Protein AF-A0A2V8UQA1-F1 (afdb_monomer_lite)

Structure (mmCIF, N/CA/C/O backbone):
data_AF-A0A2V8UQA1-F1
#
_entry.id   AF-A0A2V8UQA1-F1
#
loop_
_atom_site.group_PDB
_atom_site.id
_atom_site.type_symbol
_atom_site.label_atom_id
_atom_site.label_alt_id
_atom_site.label_comp_id
_atom_site.label_asym_id
_atom_site.label_entity_id
_atom_site.label_seq_id
_atom_site.pdbx_PDB_ins_code
_atom_site.Cartn_x
_atom_site.Cartn_y
_atom_site.Cartn_z
_atom_site.occupancy
_atom_site.B_iso_or_equiv
_atom_site.auth_seq_id
_atom_site.auth_comp_id
_atom_site.auth_asym_id
_atom_site.auth_atom_id
_atom_site.pdbx_PDB_model_num
ATOM 1 N N . MET A 1 1 ? -71.656 3.025 49.647 1.00 44.84 1 MET A N 1
ATOM 2 C CA . MET A 1 1 ? -72.203 3.379 48.316 1.00 44.84 1 MET A CA 1
ATOM 3 C C . MET A 1 1 ? -71.528 4.672 47.869 1.00 44.84 1 MET A C 1
ATOM 5 O O . MET A 1 1 ? -71.286 5.495 48.740 1.00 44.84 1 MET A O 1
ATOM 9 N N . ILE A 1 2 ? -71.256 4.817 46.559 1.00 42.09 2 ILE A N 1
ATOM 10 C CA . ILE A 1 2 ? -70.509 5.895 45.849 1.00 42.09 2 ILE A CA 1
ATOM 11 C C . ILE A 1 2 ? -68.985 5.613 45.799 1.00 42.09 2 ILE A C 1
ATOM 13 O O . ILE A 1 2 ? -68.304 5.758 46.803 1.00 42.09 2 ILE A O 1
ATOM 17 N N . SER A 1 3 ? -68.426 4.958 44.766 1.00 35.31 3 SER A N 1
ATOM 18 C CA . SER A 1 3 ? -68.307 5.292 43.320 1.00 35.31 3 SER A CA 1
ATOM 19 C C . SER A 1 3 ? -67.176 6.300 43.044 1.00 35.31 3 SER A C 1
ATOM 21 O O . SER A 1 3 ? -67.311 7.478 43.338 1.00 35.31 3 SER A O 1
ATOM 23 N N . LEU A 1 4 ? -65.991 5.810 42.650 1.00 49.53 4 LEU A N 1
ATOM 24 C CA . LEU A 1 4 ? -65.426 5.844 41.281 1.00 49.53 4 LEU A CA 1
ATOM 25 C C . LEU A 1 4 ? -65.077 7.253 40.749 1.00 49.53 4 LEU A C 1
ATOM 27 O O . LEU A 1 4 ? -65.908 7.922 40.143 1.00 49.53 4 LEU A O 1
ATOM 31 N N . GLY A 1 5 ? -63.800 7.634 40.867 1.00 39.03 5 GLY A N 1
ATOM 32 C CA . GLY A 1 5 ? -63.167 8.693 40.074 1.00 39.03 5 GLY A CA 1
ATOM 33 C C . GLY A 1 5 ? -62.114 8.083 39.148 1.00 39.03 5 GLY A C 1
ATOM 34 O O . GLY A 1 5 ? -61.019 7.746 39.587 1.00 39.03 5 GLY A O 1
ATOM 35 N N . ARG A 1 6 ? -62.477 7.878 37.879 1.00 49.53 6 ARG A N 1
ATOM 36 C CA . ARG A 1 6 ? -61.620 7.333 36.814 1.00 49.53 6 ARG A CA 1
ATOM 37 C C . ARG A 1 6 ? -60.696 8.449 36.321 1.00 49.53 6 ARG A C 1
ATOM 39 O O . ARG A 1 6 ? -61.188 9.447 35.802 1.00 49.53 6 ARG A O 1
ATOM 46 N N . VAL A 1 7 ? -59.381 8.281 36.455 1.00 45.97 7 VAL A N 1
ATOM 47 C CA . VAL A 1 7 ? -58.401 9.165 35.807 1.00 45.97 7 VAL A CA 1
ATOM 48 C C . VAL A 1 7 ? -58.409 8.836 34.320 1.00 45.97 7 VAL A C 1
ATOM 50 O O . VAL A 1 7 ? -58.023 7.746 33.899 1.00 45.97 7 VAL A O 1
ATOM 53 N N . ALA A 1 8 ? -58.964 9.766 33.551 1.00 46.94 8 ALA A N 1
ATOM 54 C CA . ALA A 1 8 ? -59.091 9.679 32.113 1.00 46.94 8 ALA A CA 1
ATOM 55 C C . ALA A 1 8 ? -57.722 9.783 31.437 1.00 46.94 8 ALA A C 1
ATOM 57 O O . ALA A 1 8 ? -56.880 10.610 31.785 1.00 46.94 8 ALA A O 1
ATOM 58 N N . ALA A 1 9 ? -57.555 8.920 30.441 1.00 51.50 9 ALA A N 1
ATOM 59 C CA . ALA A 1 9 ? -56.481 8.921 29.476 1.00 51.50 9 ALA A CA 1
ATOM 60 C C . ALA A 1 9 ? -56.315 10.306 28.834 1.00 51.50 9 ALA A C 1
ATOM 62 O O . ALA A 1 9 ? -57.245 10.819 28.213 1.00 51.50 9 ALA A O 1
ATOM 63 N N . SER A 1 10 ? -55.109 10.864 28.922 1.00 44.53 10 SER A N 1
ATOM 64 C CA . SER A 1 10 ? -54.655 11.872 27.972 1.00 44.53 10 SER A CA 1
ATOM 65 C C . SER A 1 10 ? -53.528 11.251 27.164 1.00 44.53 10 SER A C 1
ATOM 67 O O . SER A 1 10 ? -52.427 10.996 27.651 1.00 44.53 10 SER A O 1
ATOM 69 N N . CYS A 1 11 ? -53.900 10.891 25.943 1.00 43.28 11 CYS A N 1
ATOM 70 C CA . CYS A 1 11 ? -53.085 10.280 24.916 1.00 43.28 11 CYS A CA 1
ATOM 71 C C . CYS A 1 11 ? -51.985 11.273 24.512 1.00 43.28 11 CYS A C 1
ATOM 73 O O . CYS A 1 11 ? -52.200 12.129 23.655 1.00 43.28 11 CYS A O 1
ATOM 75 N N . LEU A 1 12 ? -50.811 11.186 25.146 1.00 48.75 12 LEU A N 1
ATOM 76 C CA . LEU A 1 12 ? -49.628 11.893 24.670 1.00 48.75 12 LEU A CA 1
ATOM 77 C C . LEU A 1 12 ? -49.175 11.217 23.373 1.00 48.75 12 LEU A C 1
ATOM 79 O O . LEU A 1 12 ? -48.593 10.133 23.383 1.00 48.75 12 LEU A O 1
ATOM 83 N N . CYS A 1 13 ? -49.477 11.868 22.252 1.00 41.03 13 CYS A N 1
ATOM 84 C CA . CYS A 1 13 ? -48.827 11.619 20.976 1.00 41.03 13 CYS A CA 1
ATOM 85 C C . CYS A 1 13 ? -47.310 11.751 21.168 1.00 41.03 13 CYS A C 1
ATOM 87 O O . CYS A 1 13 ? -46.779 12.861 21.210 1.00 41.03 13 CYS A O 1
ATOM 89 N N . PHE A 1 14 ? -46.608 10.622 21.271 1.00 43.19 14 PHE A N 1
ATOM 90 C CA . PHE A 1 14 ? -45.171 10.579 21.040 1.00 43.19 14 PHE A CA 1
ATOM 91 C C . PHE A 1 14 ? -44.942 10.832 19.549 1.00 43.19 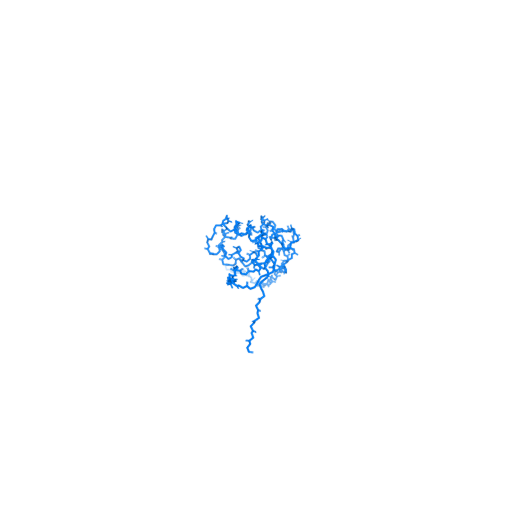14 PHE A C 1
ATOM 93 O O . PHE A 1 14 ? -44.979 9.924 18.720 1.00 43.19 14 PHE A O 1
ATOM 100 N N . LEU A 1 15 ? -44.757 12.110 19.219 1.00 46.56 15 LEU A N 1
ATOM 101 C CA . LEU A 1 15 ? -44.112 12.560 17.995 1.00 46.56 15 LEU A CA 1
ATOM 102 C C . LEU A 1 15 ? -42.782 11.815 17.870 1.00 46.56 15 LEU A C 1
ATOM 104 O O . LEU A 1 15 ? -41.843 12.045 18.633 1.00 46.56 15 LEU A O 1
ATOM 108 N N . VAL A 1 16 ? -42.735 10.891 16.914 1.00 48.56 16 VAL A N 1
ATOM 109 C CA . VAL A 1 16 ? -41.515 10.222 16.479 1.00 48.56 16 VAL A CA 1
ATOM 110 C C . VAL A 1 16 ? -40.604 11.303 15.906 1.00 48.56 16 VAL A C 1
ATOM 112 O O . VAL A 1 16 ? -40.794 11.777 14.788 1.00 48.56 16 VAL A O 1
ATOM 115 N N . LEU A 1 17 ? -39.634 11.731 16.712 1.00 48.91 17 LEU A N 1
ATOM 116 C CA . LEU A 1 17 ? -38.504 12.535 16.272 1.00 48.91 17 LEU A CA 1
ATOM 117 C C . LEU A 1 17 ? -37.689 11.681 15.298 1.00 48.91 17 LEU A C 1
ATOM 119 O O . LEU A 1 17 ? -36.899 10.827 15.698 1.00 48.91 17 LEU A O 1
ATOM 123 N N . GLY A 1 18 ? -37.912 11.909 14.004 1.00 50.41 18 GLY A N 1
ATOM 124 C CA . GLY A 1 18 ? -37.004 11.496 12.946 1.00 50.41 18 GLY A CA 1
ATOM 125 C C . GLY A 1 18 ? -35.660 12.190 13.144 1.00 50.41 18 GLY A C 1
ATOM 126 O O . GLY A 1 18 ? -35.456 13.311 12.688 1.00 50.41 18 GLY A O 1
ATOM 127 N N . GLY A 1 19 ? -34.752 11.532 13.861 1.00 42.09 19 GLY A N 1
ATOM 128 C CA . GLY A 1 19 ? -33.358 11.935 13.965 1.00 42.09 19 GLY A CA 1
ATOM 129 C C . GLY A 1 19 ? -32.626 11.598 12.672 1.00 42.09 19 GLY A C 1
ATOM 130 O O . GLY A 1 19 ? -32.017 10.540 12.558 1.00 42.09 19 GLY A O 1
ATOM 131 N N . SER A 1 20 ? -32.678 12.491 11.688 1.00 50.72 20 SER A N 1
ATOM 132 C CA . SER A 1 20 ? -31.711 12.504 10.594 1.00 50.72 20 SER A CA 1
ATOM 133 C C . SER A 1 20 ? -30.371 12.980 11.156 1.00 50.72 20 SER A C 1
ATOM 135 O O . SER A 1 20 ? -30.138 14.182 11.287 1.00 50.72 20 SER A O 1
ATOM 137 N N . THR A 1 21 ? -29.501 12.042 11.537 1.00 47.00 21 THR A N 1
ATOM 138 C CA . THR A 1 21 ? -28.099 12.344 11.841 1.00 47.00 21 THR A CA 1
ATOM 139 C C . THR A 1 21 ? -27.445 12.918 10.583 1.00 47.00 21 THR A C 1
ATOM 141 O O . THR A 1 21 ? -27.415 12.218 9.565 1.00 47.00 21 THR A O 1
ATOM 144 N N . PRO A 1 22 ? -26.927 14.160 10.598 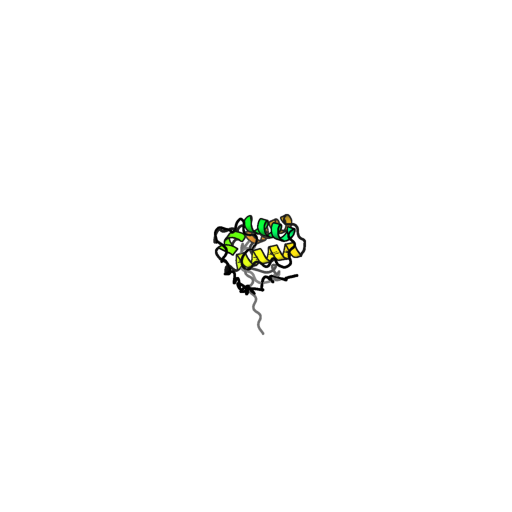1.00 45.47 22 PRO A N 1
ATOM 145 C CA . PRO A 1 22 ? -26.109 14.641 9.497 1.00 45.47 22 PRO A CA 1
ATOM 146 C C . PRO A 1 22 ? -24.878 13.738 9.399 1.00 45.47 22 PRO A C 1
ATOM 148 O O . PRO A 1 22 ? -24.258 13.420 10.414 1.00 45.47 22 PRO A O 1
ATOM 151 N N . ALA A 1 23 ? -24.537 13.305 8.186 1.00 49.22 23 ALA A N 1
ATOM 152 C CA . ALA A 1 23 ? -23.279 12.626 7.919 1.00 49.22 23 ALA A CA 1
ATOM 153 C C . ALA A 1 23 ? -22.140 13.565 8.338 1.00 49.22 23 ALA A C 1
ATOM 155 O O . ALA A 1 23 ? -21.839 14.539 7.649 1.00 49.22 23 ALA A O 1
ATOM 156 N N . GLN A 1 24 ? -21.560 13.319 9.512 1.00 53.75 24 GLN A N 1
ATOM 157 C CA . GLN A 1 24 ? -20.421 14.075 10.007 1.00 53.75 24 GLN A CA 1
ATOM 158 C C . GLN A 1 24 ? -19.260 13.813 9.052 1.00 53.75 24 GLN A C 1
ATOM 160 O O . GLN A 1 24 ? -18.774 12.687 8.945 1.00 53.75 24 GLN A O 1
ATOM 165 N N . THR A 1 25 ? -18.829 14.846 8.331 1.00 55.75 25 THR A N 1
ATOM 166 C CA . THR A 1 25 ? -17.557 14.807 7.615 1.00 55.75 25 THR A CA 1
ATOM 167 C C . THR A 1 25 ? -16.464 14.539 8.649 1.00 55.75 25 THR A C 1
ATOM 169 O O . THR A 1 25 ? -16.349 15.333 9.588 1.00 55.75 25 THR A O 1
ATOM 172 N N . PRO A 1 26 ? -15.699 13.439 8.528 1.00 62.81 26 PRO A N 1
ATOM 173 C CA . PRO A 1 26 ? -14.645 13.117 9.479 1.00 62.81 26 PRO A CA 1
ATOM 174 C C . PRO A 1 26 ? -13.672 14.288 9.595 1.00 62.81 26 PRO A C 1
ATOM 176 O O . PRO A 1 26 ? -13.227 14.823 8.579 1.00 62.81 26 PRO A O 1
ATOM 179 N N . ASP A 1 27 ? -13.352 14.693 10.824 1.00 72.81 27 ASP A N 1
ATOM 180 C CA . ASP A 1 27 ? -12.364 15.742 11.062 1.00 72.81 27 ASP A CA 1
ATOM 181 C C . ASP A 1 27 ? -11.021 15.309 10.435 1.00 72.81 27 ASP A C 1
ATOM 183 O O . ASP A 1 27 ? -10.517 14.230 10.774 1.00 72.81 27 ASP A O 1
ATOM 187 N N . PRO A 1 28 ? -10.410 16.104 9.537 1.00 69.50 28 PRO A N 1
ATOM 188 C CA . PRO A 1 28 ? -9.155 15.749 8.877 1.00 69.50 28 PRO A CA 1
ATOM 189 C C . PRO A 1 28 ? -7.980 15.533 9.848 1.00 69.50 28 PRO A C 1
ATOM 191 O O . PRO A 1 28 ? -6.987 14.899 9.479 1.00 69.50 28 PRO A O 1
ATOM 194 N N . SER A 1 29 ? -8.073 16.025 11.087 1.00 77.69 29 SER A N 1
ATOM 195 C CA . SER A 1 29 ? -7.087 15.792 12.150 1.00 77.69 29 SER A CA 1
ATOM 196 C C . SER A 1 29 ? -7.268 14.450 12.880 1.00 77.69 29 SER A C 1
ATOM 198 O O . SER A 1 29 ? -6.329 13.971 13.514 1.00 77.69 29 SER A O 1
ATOM 200 N N . SER A 1 30 ? -8.417 13.781 12.725 1.00 87.38 30 SER A N 1
ATOM 201 C CA . SER A 1 30 ? -8.764 12.534 13.434 1.00 87.38 30 SER A CA 1
ATOM 202 C C . SER A 1 30 ? -8.124 11.262 12.858 1.00 87.38 30 SER A C 1
ATOM 204 O O . SER A 1 30 ? -8.365 10.159 13.348 1.00 87.38 30 SER A O 1
ATOM 206 N N . TRP A 1 31 ? -7.282 11.373 11.829 1.00 91.31 31 TRP A N 1
ATOM 207 C CA . TRP A 1 31 ? -6.721 10.231 11.094 1.00 91.31 31 TRP A CA 1
ATOM 208 C C . TRP A 1 31 ? -5.966 9.203 11.964 1.00 91.31 31 TRP A C 1
ATOM 210 O O . TRP A 1 31 ? -5.899 8.015 11.628 1.00 91.31 31 TRP A O 1
ATOM 220 N N . SER A 1 32 ? -5.403 9.636 13.093 1.00 93.06 32 SER A N 1
ATOM 221 C CA . SER A 1 32 ? -4.642 8.792 14.022 1.00 93.06 32 SER A CA 1
ATOM 222 C C . SER A 1 32 ? -5.520 7.981 14.982 1.00 93.06 32 SER A C 1
ATOM 224 O O . SER A 1 32 ? -5.046 6.989 15.534 1.00 93.06 32 SER A O 1
ATOM 226 N N . THR A 1 33 ? -6.795 8.343 15.149 1.00 93.75 33 THR A N 1
ATOM 227 C CA . THR A 1 33 ? -7.716 7.712 16.114 1.00 93.75 33 THR A CA 1
ATOM 228 C C . THR A 1 33 ? -9.007 7.193 15.484 1.00 93.75 33 THR A C 1
ATOM 230 O O . THR A 1 33 ? -9.618 6.284 16.040 1.00 93.75 33 THR A O 1
ATOM 233 N N . ALA A 1 34 ? -9.390 7.679 14.301 1.00 92.56 34 ALA A N 1
ATOM 234 C CA . ALA A 1 34 ? -10.623 7.293 13.619 1.00 92.56 34 ALA A CA 1
ATOM 235 C C . ALA A 1 34 ? -10.727 5.781 13.357 1.00 92.56 34 ALA A C 1
ATOM 237 O O . ALA A 1 34 ? -9.815 5.169 12.800 1.00 92.56 34 ALA A O 1
ATOM 238 N N . SER A 1 35 ? -11.854 5.174 13.723 1.00 91.25 35 SER A N 1
ATOM 239 C CA . SER A 1 35 ? -12.127 3.753 13.465 1.00 91.25 35 SER A CA 1
ATOM 240 C C . SER A 1 35 ? -12.381 3.457 11.985 1.00 91.25 35 SER A C 1
ATOM 242 O O . SER A 1 35 ? -12.170 2.336 11.530 1.00 91.25 35 SER A O 1
ATOM 244 N N . GLU A 1 36 ? -12.803 4.461 11.219 1.00 90.56 36 GLU A N 1
ATOM 245 C CA . GLU A 1 36 ? -13.118 4.336 9.800 1.00 90.56 36 GLU A CA 1
ATOM 246 C C . GLU A 1 36 ? -12.342 5.365 8.979 1.00 90.56 36 GLU A C 1
ATOM 248 O O . GLU A 1 36 ? -12.097 6.487 9.421 1.00 90.56 36 GLU A O 1
ATOM 253 N N . LEU A 1 37 ? -11.930 4.963 7.776 1.00 91.94 37 LEU A N 1
ATOM 254 C CA . LEU A 1 37 ? -11.197 5.808 6.838 1.00 91.94 37 LEU A CA 1
ATOM 255 C C . LEU A 1 37 ? -12.004 5.936 5.536 1.00 91.94 37 LEU A C 1
ATOM 257 O O . LEU A 1 37 ? -12.457 4.915 5.009 1.00 91.94 37 LEU A O 1
ATOM 261 N N . PRO A 1 38 ? -12.156 7.147 4.972 1.00 92.44 38 PRO A N 1
ATOM 262 C CA . PRO A 1 38 ? -12.914 7.359 3.746 1.00 92.44 38 PRO A CA 1
ATOM 263 C C . PRO A 1 38 ? -12.417 6.509 2.575 1.00 92.44 38 PRO A C 1
ATOM 265 O O . PRO A 1 38 ? -11.219 6.464 2.270 1.00 92.44 38 PRO A O 1
ATOM 268 N N . ALA A 1 39 ? -13.363 5.891 1.866 1.00 89.06 39 ALA A N 1
ATOM 269 C CA . ALA A 1 39 ? -13.129 5.012 0.717 1.00 89.06 39 ALA A CA 1
ATOM 270 C C . ALA A 1 39 ? -12.127 3.866 0.979 1.00 89.06 39 ALA A C 1
ATOM 272 O O . ALA A 1 39 ? -11.397 3.454 0.075 1.00 89.06 39 ALA A O 1
ATOM 273 N N . VAL A 1 40 ? -12.104 3.353 2.213 1.00 91.88 40 VAL A N 1
ATOM 274 C CA . VAL A 1 40 ? -11.454 2.092 2.581 1.00 91.88 40 VAL A CA 1
ATOM 275 C C . VAL A 1 40 ? -12.545 1.126 3.026 1.00 91.88 40 VAL A C 1
ATOM 277 O O . VAL A 1 40 ? -13.156 1.325 4.072 1.00 91.88 40 VAL A O 1
ATOM 280 N N . ASP A 1 41 ? -12.808 0.086 2.235 1.00 90.50 41 ASP A N 1
ATOM 281 C CA . ASP A 1 41 ? -13.814 -0.909 2.601 1.00 90.50 41 ASP A CA 1
ATOM 282 C C . ASP A 1 41 ? -13.295 -1.822 3.721 1.00 90.50 41 ASP A C 1
ATOM 284 O O . ASP A 1 41 ? -12.339 -2.581 3.531 1.00 90.50 41 ASP A O 1
ATOM 288 N N . GLN A 1 42 ? -13.963 -1.751 4.873 1.00 92.56 42 GLN A N 1
ATOM 289 C CA . GLN A 1 42 ? -13.706 -2.573 6.055 1.00 92.56 42 GLN A CA 1
ATOM 290 C C . GLN A 1 42 ? -14.855 -3.550 6.361 1.00 92.56 42 GLN A C 1
ATOM 292 O O . GLN A 1 42 ? -14.818 -4.226 7.389 1.00 92.56 42 GLN A O 1
ATOM 297 N N . SER A 1 43 ? -15.893 -3.613 5.519 1.00 90.75 43 SER A N 1
ATOM 298 C CA . SER A 1 43 ? -17.140 -4.341 5.812 1.00 90.75 43 SER A CA 1
ATOM 299 C C . SER A 1 43 ? -16.930 -5.845 6.013 1.00 90.75 43 SER A C 1
ATOM 301 O O . SER A 1 43 ? -17.519 -6.431 6.915 1.00 90.75 43 SER A O 1
ATOM 303 N N . ALA A 1 44 ? -16.029 -6.450 5.237 1.00 91.50 44 ALA A N 1
ATOM 304 C CA . ALA A 1 44 ? -15.691 -7.872 5.316 1.00 91.50 44 ALA A CA 1
ATOM 305 C C . ALA A 1 44 ? -14.482 -8.187 6.229 1.00 91.50 44 ALA A C 1
ATOM 307 O O . ALA A 1 44 ? -13.905 -9.267 6.129 1.00 91.50 44 ALA A O 1
ATOM 308 N N . LEU A 1 45 ? -14.070 -7.254 7.098 1.00 94.81 45 LEU A N 1
ATOM 309 C CA . LEU A 1 45 ? -12.995 -7.463 8.075 1.00 94.81 45 LEU A CA 1
ATOM 310 C C . LEU A 1 45 ? -13.565 -7.723 9.476 1.00 94.81 45 LEU A C 1
ATOM 312 O O . LEU A 1 45 ? -14.447 -7.004 9.950 1.00 94.81 45 LEU A O 1
ATOM 316 N N . SER A 1 46 ? -12.998 -8.699 10.183 1.00 95.94 46 SER A N 1
ATOM 317 C CA . SER A 1 46 ? -13.196 -8.883 11.626 1.00 95.94 46 SER A CA 1
ATOM 318 C C . SER A 1 46 ? -12.640 -7.697 12.424 1.00 95.94 46 SER A C 1
ATOM 320 O O . SER A 1 46 ? -11.804 -6.936 11.935 1.00 95.94 46 SER A O 1
ATOM 322 N N . ALA A 1 47 ? -13.043 -7.556 13.689 1.00 95.50 47 ALA A N 1
ATOM 323 C CA . ALA A 1 47 ? -12.543 -6.490 14.562 1.00 95.50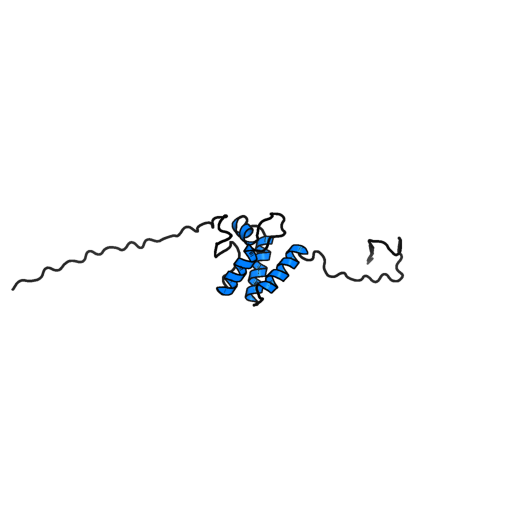 47 ALA A CA 1
ATOM 324 C C . ALA A 1 47 ? -11.005 -6.492 14.690 1.00 95.50 47 ALA A C 1
ATOM 326 O O . ALA A 1 47 ? -10.374 -5.437 14.619 1.00 95.50 47 ALA A O 1
ATOM 327 N N . ALA A 1 48 ? -10.393 -7.678 14.793 1.00 95.00 48 ALA A N 1
ATOM 328 C CA . ALA A 1 48 ? -8.939 -7.820 14.839 1.00 95.00 48 ALA A CA 1
ATOM 329 C C . ALA A 1 48 ? -8.276 -7.361 13.528 1.00 95.00 48 ALA A C 1
ATOM 331 O O . ALA A 1 48 ? -7.296 -6.616 13.553 1.00 95.00 48 ALA A O 1
ATOM 332 N N . GLN A 1 49 ? -8.845 -7.737 12.377 1.00 96.94 49 GLN A N 1
ATOM 333 C CA . GLN A 1 49 ? -8.350 -7.292 11.071 1.00 96.94 49 GLN A CA 1
ATOM 334 C C . GLN A 1 49 ? -8.525 -5.781 10.872 1.00 96.94 49 GLN A C 1
ATOM 336 O O . GLN A 1 49 ? -7.638 -5.140 10.320 1.00 96.94 49 GLN A O 1
ATOM 341 N N . LYS A 1 50 ? -9.619 -5.177 11.352 1.00 96.38 50 LYS A N 1
ATOM 342 C CA . LYS A 1 50 ? -9.803 -3.716 11.302 1.00 96.38 50 LYS A CA 1
ATOM 343 C C . LYS A 1 50 ? -8.726 -2.987 12.102 1.00 96.38 50 LYS A C 1
ATOM 345 O O . LYS A 1 50 ? -8.137 -2.029 11.608 1.00 96.38 50 LYS A O 1
ATOM 350 N N . GLN A 1 51 ? -8.406 -3.475 13.300 1.00 95.50 51 GLN A N 1
ATOM 351 C CA . GLN A 1 51 ? -7.337 -2.887 14.104 1.00 95.50 51 GLN A CA 1
ATOM 352 C C . GLN A 1 51 ? -5.970 -3.019 13.416 1.00 95.50 51 GLN A C 1
ATOM 354 O O . GLN A 1 51 ? -5.197 -2.058 13.384 1.00 95.50 51 GLN A O 1
ATOM 359 N N . ALA A 1 52 ? -5.690 -4.182 12.821 1.00 96.88 52 ALA A N 1
ATOM 360 C CA . ALA A 1 52 ? -4.485 -4.407 12.028 1.00 96.88 52 ALA A CA 1
ATOM 361 C C . ALA A 1 52 ? -4.398 -3.452 10.825 1.00 96.88 52 ALA A C 1
ATOM 363 O O . ALA A 1 52 ? -3.367 -2.806 10.634 1.00 96.88 52 ALA A O 1
ATOM 364 N N . LEU A 1 53 ? -5.491 -3.301 10.070 1.00 97.44 53 LEU A N 1
ATOM 365 C CA . LEU A 1 53 ? -5.602 -2.366 8.949 1.00 97.44 53 LEU A CA 1
ATOM 366 C C . LEU A 1 53 ? -5.241 -0.948 9.395 1.00 97.44 53 LEU A C 1
ATOM 368 O O . LEU A 1 53 ? -4.340 -0.333 8.830 1.00 97.44 53 LEU A O 1
ATOM 372 N N . LEU A 1 54 ? -5.904 -0.436 10.434 1.00 96.50 54 LEU A N 1
ATOM 373 C CA . LEU A 1 54 ? -5.674 0.924 10.921 1.00 96.50 54 LEU A CA 1
ATOM 374 C C . LEU A 1 54 ? -4.230 1.131 11.396 1.00 96.50 54 LEU A C 1
ATOM 376 O O . LEU A 1 54 ? -3.644 2.178 11.117 1.00 96.50 54 LEU A O 1
ATOM 380 N N . ASN A 1 55 ? -3.635 0.141 12.067 1.00 96.19 55 ASN A N 1
ATOM 381 C CA . ASN A 1 55 ? -2.238 0.214 12.493 1.00 96.19 55 ASN A CA 1
ATOM 382 C C . ASN A 1 55 ? -1.281 0.312 11.289 1.00 96.19 55 ASN A C 1
ATOM 384 O O . ASN A 1 55 ? -0.437 1.210 11.223 1.00 96.19 55 ASN A O 1
ATOM 388 N N . VAL A 1 56 ? -1.455 -0.551 10.284 1.00 97.12 56 VAL A N 1
ATOM 389 C CA . VAL A 1 56 ? -0.633 -0.518 9.063 1.00 97.12 56 VAL A CA 1
ATOM 390 C C . VAL A 1 56 ? -0.783 0.828 8.342 1.00 97.12 56 VAL A C 1
ATOM 392 O O . VAL A 1 56 ? 0.213 1.464 7.999 1.00 97.12 56 VAL A O 1
ATOM 395 N N . LEU A 1 57 ? -2.007 1.333 8.166 1.00 96.75 57 LEU A N 1
ATOM 396 C CA . LEU A 1 57 ? -2.232 2.583 7.427 1.00 96.75 57 LEU A CA 1
ATOM 397 C C . LEU A 1 57 ? -1.720 3.833 8.161 1.00 96.75 57 LEU A C 1
ATOM 399 O O . LEU A 1 57 ? -1.373 4.821 7.512 1.00 96.75 57 LEU A O 1
ATOM 403 N N . ARG A 1 58 ? -1.647 3.814 9.496 1.00 96.00 58 ARG A N 1
ATOM 404 C CA . ARG A 1 58 ? -1.102 4.928 10.296 1.00 96.00 58 ARG A CA 1
ATOM 405 C C . ARG A 1 58 ? 0.420 4.937 10.352 1.00 96.00 58 ARG A C 1
ATOM 407 O O . ARG A 1 58 ? 1.019 6.001 10.490 1.00 96.00 58 ARG A O 1
ATOM 414 N N . THR A 1 59 ? 1.051 3.774 10.239 1.00 95.88 59 THR A N 1
ATOM 415 C CA . THR A 1 59 ? 2.511 3.644 10.345 1.00 95.88 59 THR A CA 1
ATOM 416 C C . THR A 1 59 ? 3.210 3.872 9.007 1.00 95.88 59 THR A C 1
ATOM 418 O O . THR A 1 59 ? 4.282 4.486 8.965 1.00 95.88 59 THR A O 1
ATOM 421 N N . LYS A 1 60 ? 2.597 3.449 7.898 1.00 95.88 60 LYS A N 1
ATOM 422 C CA . LYS A 1 60 ? 3.213 3.491 6.568 1.00 95.88 60 LYS A CA 1
ATOM 423 C C . LYS A 1 60 ? 2.987 4.830 5.857 1.00 95.88 60 LYS A C 1
ATOM 425 O O . LYS A 1 60 ? 1.891 5.394 5.871 1.00 95.88 60 LYS A O 1
ATOM 430 N N . SER A 1 61 ? 4.051 5.351 5.249 1.00 94.19 61 SER A N 1
ATOM 431 C CA . SER A 1 61 ? 4.027 6.585 4.451 1.00 94.19 61 SER A CA 1
ATOM 432 C C . SER A 1 61 ? 3.707 6.269 2.992 1.00 94.19 61 SER A C 1
ATOM 434 O O . SER A 1 61 ? 4.205 5.285 2.458 1.00 94.19 61 SER A O 1
ATOM 436 N N . CYS A 1 62 ? 2.897 7.100 2.337 1.00 91.62 62 CYS A N 1
ATOM 437 C CA . CYS A 1 62 ? 2.614 6.944 0.909 1.00 91.62 62 CYS A CA 1
ATOM 438 C C . CYS A 1 62 ? 3.807 7.422 0.056 1.00 91.62 62 CYS A C 1
ATOM 440 O O . CYS A 1 62 ? 4.504 8.360 0.444 1.00 91.62 62 CYS A O 1
ATOM 442 N N . ASN A 1 63 ? 4.020 6.835 -1.125 1.00 89.31 63 ASN A N 1
ATOM 443 C CA . ASN A 1 63 ? 5.093 7.225 -2.051 1.00 89.31 63 ASN A CA 1
ATOM 444 C C . ASN A 1 63 ? 4.646 8.216 -3.148 1.00 89.31 63 ASN A C 1
ATOM 446 O O . ASN A 1 63 ? 5.412 8.509 -4.058 1.00 89.31 63 ASN A O 1
ATOM 450 N N . CYS A 1 64 ? 3.432 8.778 -3.063 1.00 88.94 64 CYS A N 1
ATOM 451 C CA . CYS A 1 64 ? 2.911 9.727 -4.059 1.00 88.94 64 CYS A CA 1
ATOM 452 C C . CYS A 1 64 ? 3.501 11.151 -3.976 1.00 88.94 64 CYS A C 1
ATOM 454 O O . CYS A 1 64 ? 3.056 12.032 -4.704 1.00 88.94 64 CYS A O 1
ATOM 456 N N . GLY A 1 65 ? 4.459 11.400 -3.077 1.00 87.44 65 GLY A N 1
ATOM 457 C CA . GLY A 1 65 ? 5.159 12.686 -2.946 1.00 87.44 65 GLY A CA 1
ATOM 458 C C . GLY A 1 65 ? 4.539 13.696 -1.971 1.00 87.44 65 GLY A C 1
ATOM 459 O O . GLY A 1 65 ? 5.188 14.679 -1.639 1.00 87.44 65 GLY A O 1
ATOM 460 N N . CYS A 1 66 ? 3.333 13.454 -1.441 1.00 92.06 66 CYS A N 1
ATOM 461 C CA . CYS A 1 66 ? 2.673 14.379 -0.502 1.00 92.06 66 CYS A CA 1
ATOM 462 C C . CYS A 1 66 ? 3.203 14.337 0.948 1.00 92.06 66 CYS A C 1
ATOM 464 O O . CYS A 1 66 ? 2.785 15.141 1.774 1.00 92.06 66 CYS A O 1
ATOM 466 N N . GLY A 1 67 ? 4.072 13.378 1.287 1.00 91.06 67 GLY A N 1
ATOM 467 C CA . GLY A 1 67 ? 4.682 13.248 2.619 1.00 91.06 67 GLY A CA 1
ATOM 468 C C . GLY A 1 67 ? 3.771 12.716 3.739 1.00 91.06 67 GLY A C 1
ATOM 469 O O . GLY A 1 67 ? 4.259 12.456 4.835 1.00 91.06 67 GLY A O 1
ATOM 470 N N . MET A 1 68 ? 2.476 12.509 3.482 1.00 94.88 68 MET A N 1
ATOM 471 C CA . MET A 1 68 ? 1.515 12.039 4.488 1.00 94.88 68 MET A CA 1
ATOM 472 C C . MET A 1 68 ? 1.569 10.520 4.720 1.00 94.88 68 MET A C 1
ATOM 474 O O . MET A 1 68 ? 1.945 9.725 3.845 1.00 94.88 68 MET A O 1
ATOM 478 N N . LYS A 1 69 ? 1.096 10.102 5.901 1.00 95.94 69 LYS A N 1
ATOM 479 C CA . LYS A 1 69 ? 0.748 8.694 6.165 1.00 95.94 69 LYS A CA 1
ATOM 480 C C . LYS A 1 69 ? -0.457 8.273 5.332 1.00 95.94 69 LYS A C 1
ATOM 482 O O . LYS A 1 69 ? -1.273 9.109 4.947 1.00 95.94 69 LYS A O 1
ATOM 487 N N . ILE A 1 70 ? -0.601 6.975 5.063 1.00 95.94 70 ILE A N 1
ATOM 488 C CA . ILE A 1 70 ? -1.723 6.484 4.246 1.00 95.94 70 ILE A CA 1
ATOM 489 C C . ILE A 1 70 ? -3.061 6.845 4.912 1.00 95.94 70 ILE A C 1
ATOM 491 O O . ILE A 1 70 ? -3.926 7.421 4.255 1.00 95.94 70 ILE A O 1
ATOM 495 N N . ALA A 1 71 ? -3.203 6.609 6.222 1.00 96.69 71 ALA A N 1
ATOM 496 C CA . ALA A 1 71 ? -4.401 6.965 6.989 1.00 96.69 71 ALA A CA 1
ATOM 497 C C . ALA A 1 71 ? -4.688 8.476 6.984 1.00 96.69 71 ALA A C 1
ATOM 499 O O . ALA A 1 71 ? -5.823 8.886 6.750 1.00 96.69 71 ALA A O 1
ATOM 500 N N . GLU A 1 72 ? -3.658 9.302 7.181 1.00 95.94 72 GLU A N 1
ATOM 501 C CA . GLU A 1 72 ? -3.765 10.762 7.095 1.00 95.94 72 GLU A CA 1
ATOM 502 C C . GLU A 1 72 ? -4.248 11.210 5.714 1.00 95.94 72 GLU A C 1
ATOM 504 O O . GLU A 1 72 ? -5.195 11.987 5.598 1.00 95.94 72 GLU A O 1
ATOM 509 N N . CYS A 1 73 ? -3.652 10.655 4.659 1.00 95.94 73 CYS A N 1
ATOM 510 C CA . CYS A 1 73 ? -4.034 10.942 3.287 1.00 95.94 73 CYS A CA 1
ATOM 511 C C . CYS A 1 73 ? -5.486 10.528 3.003 1.00 95.94 73 CYS A C 1
ATOM 513 O O . CYS A 1 73 ? -6.189 11.267 2.326 1.00 95.94 73 CYS A O 1
ATOM 515 N N . ARG A 1 74 ? -5.988 9.414 3.558 1.00 94.94 74 ARG A N 1
ATOM 516 C CA . ARG A 1 74 ? -7.401 9.028 3.380 1.00 94.94 74 ARG A CA 1
ATOM 517 C C . ARG A 1 74 ? -8.390 10.024 3.980 1.00 94.94 74 ARG A C 1
ATOM 519 O O . ARG A 1 74 ? -9.488 10.142 3.444 1.00 94.94 74 ARG A O 1
ATOM 526 N N . MET A 1 75 ? -8.004 10.727 5.043 1.00 94.19 75 MET A N 1
ATOM 527 C CA . MET A 1 75 ? -8.821 11.784 5.643 1.00 94.19 75 MET A CA 1
ATOM 528 C C . MET A 1 75 ? -8.684 13.118 4.902 1.00 94.19 75 MET A C 1
ATOM 530 O O . MET A 1 75 ? -9.689 13.741 4.574 1.00 94.19 75 MET A O 1
ATOM 534 N N . LYS A 1 76 ? -7.448 13.553 4.625 1.00 93.62 76 LYS A N 1
ATOM 535 C CA . LYS A 1 76 ? -7.163 14.881 4.049 1.00 93.62 76 LYS A CA 1
ATOM 536 C C . LYS A 1 76 ? -7.344 14.954 2.533 1.00 93.62 76 LYS A C 1
ATOM 538 O O . LYS A 1 76 ? -7.719 16.001 2.020 1.00 93.62 76 LYS A O 1
ATOM 543 N N . ASP A 1 77 ? -7.102 13.854 1.824 1.00 93.19 77 ASP A N 1
ATOM 544 C CA . ASP A 1 77 ? -7.324 13.726 0.382 1.00 93.19 77 ASP A CA 1
ATOM 545 C C . ASP A 1 77 ? -7.993 12.380 0.030 1.00 93.19 77 ASP A C 1
ATOM 547 O O . ASP A 1 77 ? -7.361 11.441 -0.480 1.00 93.19 77 ASP A O 1
ATOM 551 N N . PRO A 1 78 ? -9.319 12.269 0.244 1.00 91.31 78 PRO A N 1
ATOM 552 C CA . PRO A 1 78 ? -10.065 11.072 -0.109 1.00 91.31 78 PRO A CA 1
ATOM 553 C C . PRO A 1 78 ? -10.028 10.735 -1.611 1.00 91.31 78 PRO A C 1
ATOM 555 O O . PRO A 1 78 ? -10.340 9.600 -1.982 1.00 91.31 78 PRO A O 1
ATOM 558 N N . LYS A 1 79 ? -9.635 11.665 -2.492 1.00 92.19 79 LYS A N 1
ATOM 559 C CA . LYS A 1 79 ? -9.582 11.437 -3.945 1.0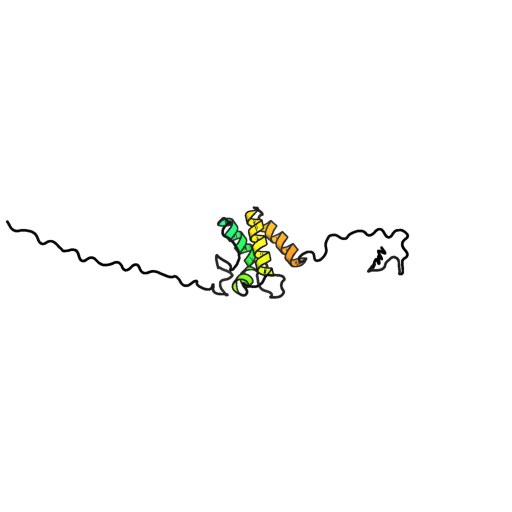0 92.19 79 LYS A CA 1
ATOM 560 C C . LYS A 1 79 ? -8.239 10.862 -4.410 1.00 92.19 79 LYS A C 1
ATOM 562 O O . LYS A 1 79 ? -8.172 10.345 -5.525 1.00 92.19 79 LYS A O 1
ATOM 567 N N . CYS A 1 80 ? -7.204 10.857 -3.565 1.00 93.69 80 CYS A N 1
ATOM 568 C CA . CYS A 1 80 ? -5.892 10.296 -3.899 1.00 93.69 80 CYS A CA 1
ATOM 569 C C . CYS A 1 80 ? -5.970 8.801 -4.269 1.00 93.69 80 CYS A C 1
ATOM 571 O O . CYS A 1 80 ? -6.216 7.937 -3.418 1.00 93.69 80 CYS A O 1
ATOM 573 N N . GLY A 1 81 ? -5.705 8.486 -5.542 1.00 92.50 81 GLY A N 1
ATOM 574 C CA . GLY A 1 81 ? -5.739 7.119 -6.069 1.00 92.50 81 GLY A CA 1
ATOM 575 C C . GLY A 1 81 ? -4.674 6.196 -5.471 1.00 92.50 81 GLY A C 1
ATOM 576 O O . GLY A 1 81 ? -4.984 5.048 -5.163 1.00 92.50 81 GLY A O 1
ATOM 577 N N . SER A 1 82 ? -3.455 6.702 -5.240 1.00 92.19 82 SER A N 1
ATOM 578 C CA . SER A 1 82 ? -2.354 5.914 -4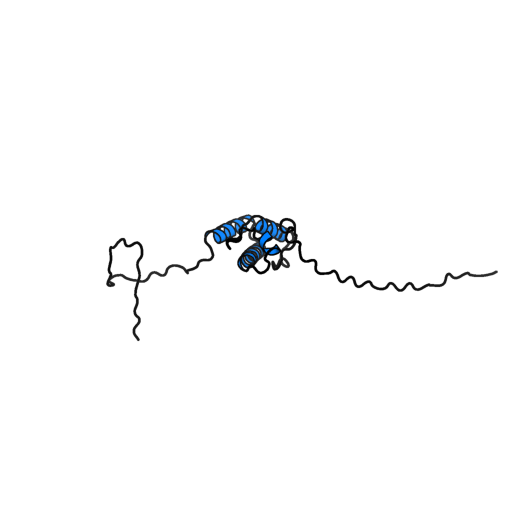.660 1.00 92.19 82 SER A CA 1
ATOM 579 C C . SER A 1 82 ? -2.688 5.450 -3.239 1.00 92.19 82 SER A C 1
ATOM 581 O O . SER A 1 82 ? -2.703 4.253 -2.959 1.00 92.19 82 SER A O 1
ATOM 583 N N . SER A 1 83 ? -3.092 6.379 -2.365 1.00 94.81 83 SER A N 1
ATOM 584 C CA . SER A 1 83 ? -3.479 6.051 -0.988 1.00 94.81 83 SER A CA 1
ATOM 585 C C . SER A 1 83 ? -4.676 5.092 -0.926 1.00 94.81 83 SER A C 1
ATOM 587 O O . SER A 1 83 ? -4.673 4.144 -0.139 1.00 94.81 83 SER A O 1
ATOM 589 N N . ARG A 1 84 ? -5.671 5.265 -1.813 1.00 95.44 84 ARG A N 1
ATOM 590 C CA . ARG A 1 84 ? -6.803 4.330 -1.936 1.00 95.44 84 ARG A CA 1
ATOM 591 C C . ARG A 1 84 ? -6.351 2.931 -2.368 1.00 95.44 84 ARG A C 1
ATOM 593 O O . ARG A 1 84 ? -6.807 1.952 -1.787 1.00 95.44 84 ARG A O 1
ATOM 600 N N . GLY A 1 85 ? -5.461 2.832 -3.356 1.00 93.94 85 GLY A N 1
ATOM 601 C CA . GLY A 1 85 ? -4.931 1.555 -3.844 1.00 93.94 85 GLY A CA 1
ATOM 602 C C . GLY A 1 85 ? -4.130 0.802 -2.780 1.00 93.94 85 GLY A C 1
ATOM 603 O O . GLY A 1 85 ? -4.354 -0.389 -2.571 1.00 93.94 85 GLY A O 1
ATOM 604 N N . LEU A 1 86 ? -3.258 1.503 -2.049 1.00 95.19 86 LEU A N 1
ATOM 605 C CA . LEU A 1 86 ? -2.476 0.915 -0.957 1.00 95.19 86 LEU A CA 1
ATOM 606 C C . LEU A 1 86 ? -3.386 0.431 0.182 1.00 95.19 86 LEU A C 1
ATOM 608 O O . LEU A 1 86 ? -3.242 -0.700 0.643 1.00 95.19 86 LEU A O 1
ATOM 612 N N . ALA A 1 87 ? -4.367 1.242 0.592 1.00 96.38 87 ALA A N 1
ATOM 613 C CA . ALA A 1 87 ? -5.325 0.853 1.626 1.00 96.38 87 ALA A CA 1
ATOM 614 C C . ALA A 1 87 ? -6.189 -0.348 1.209 1.00 96.38 87 ALA A C 1
ATOM 616 O O . ALA A 1 87 ? -6.411 -1.255 2.013 1.00 96.38 87 ALA A O 1
ATOM 617 N N . ALA A 1 88 ? -6.627 -0.389 -0.053 1.00 95.81 88 ALA A N 1
ATOM 618 C CA . ALA A 1 88 ? -7.366 -1.522 -0.602 1.00 95.81 88 ALA A CA 1
ATOM 619 C C . ALA A 1 88 ? -6.527 -2.807 -0.596 1.00 95.81 88 ALA A C 1
ATOM 621 O O . ALA A 1 88 ? -7.039 -3.855 -0.205 1.00 95.81 88 ALA A O 1
ATOM 622 N N . LYS A 1 89 ? -5.236 -2.728 -0.949 1.00 95.38 89 LYS A N 1
ATOM 623 C CA . LYS A 1 89 ? -4.336 -3.888 -0.917 1.00 95.38 89 LYS A CA 1
ATOM 624 C C . LYS A 1 89 ? -4.142 -4.426 0.500 1.00 95.38 89 LYS A C 1
ATOM 626 O O . LYS A 1 89 ? -4.280 -5.625 0.704 1.00 95.38 89 LYS A O 1
ATOM 631 N N . VAL A 1 90 ? -3.898 -3.556 1.482 1.00 97.12 90 VAL A N 1
ATOM 632 C CA . VAL A 1 90 ? -3.785 -3.968 2.896 1.00 97.12 90 VAL A CA 1
ATOM 633 C C . VAL A 1 90 ? -5.074 -4.647 3.363 1.00 97.12 90 VAL A C 1
ATOM 635 O O . VAL A 1 90 ? -5.030 -5.717 3.964 1.00 97.12 90 VAL A O 1
ATOM 638 N N . ALA A 1 91 ? -6.235 -4.063 3.051 1.00 96.88 91 ALA A N 1
ATOM 639 C CA . ALA A 1 91 ? -7.519 -4.655 3.406 1.00 96.88 91 ALA A CA 1
ATOM 640 C C . ALA A 1 91 ? -7.738 -6.013 2.716 1.00 96.88 91 ALA A C 1
ATOM 642 O O . ALA A 1 91 ? -8.282 -6.928 3.328 1.00 96.88 91 ALA A O 1
ATOM 643 N N . GLN A 1 92 ? -7.339 -6.167 1.453 1.00 96.25 92 GLN A N 1
ATOM 644 C CA . GLN A 1 92 ? -7.404 -7.445 0.741 1.00 96.25 92 GLN A CA 1
ATOM 645 C C . GLN A 1 92 ? -6.524 -8.503 1.416 1.00 96.25 92 GLN A C 1
ATOM 647 O O . GLN A 1 92 ? -7.007 -9.583 1.733 1.00 96.25 92 GLN A O 1
ATOM 652 N N . GLU A 1 93 ? -5.263 -8.187 1.695 1.00 96.88 93 GLU A N 1
ATOM 653 C CA . GLU A 1 93 ? -4.326 -9.152 2.278 1.00 96.88 93 GLU A CA 1
ATOM 654 C C . GLU A 1 93 ? -4.720 -9.578 3.697 1.00 96.88 93 GLU A C 1
ATOM 656 O O . GLU A 1 93 ? -4.519 -10.731 4.079 1.00 96.88 93 GLU A O 1
ATOM 661 N N . LEU A 1 94 ? -5.353 -8.681 4.458 1.00 97.12 94 LEU A N 1
ATOM 662 C CA . LEU A 1 94 ? -5.955 -9.034 5.742 1.00 97.12 94 LEU A CA 1
ATOM 663 C C . LEU A 1 94 ? -7.130 -10.000 5.575 1.00 97.12 94 LEU A C 1
ATOM 665 O O . LEU A 1 94 ? -7.224 -10.945 6.356 1.00 97.12 94 LEU A O 1
ATOM 669 N N . ARG A 1 95 ? -8.000 -9.804 4.570 1.00 95.56 95 ARG A N 1
ATOM 670 C CA . ARG A 1 95 ? -9.085 -10.759 4.249 1.00 95.56 95 ARG A CA 1
ATOM 671 C C . ARG A 1 95 ? -8.529 -12.128 3.857 1.00 95.56 95 ARG A C 1
ATOM 673 O O . ARG A 1 95 ? -9.108 -13.139 4.229 1.00 95.56 95 ARG A O 1
ATOM 680 N N . GLU A 1 96 ? -7.396 -12.151 3.161 1.00 95.88 96 GLU A N 1
ATOM 681 C CA . GLU A 1 96 ? -6.667 -13.370 2.784 1.00 95.88 96 GLU A CA 1
ATOM 682 C C . GLU A 1 96 ? -5.942 -14.039 3.971 1.00 95.88 96 GLU A C 1
ATOM 684 O O . GLU A 1 96 ? -5.362 -15.110 3.812 1.00 95.88 96 GLU A O 1
ATOM 689 N N . GLY A 1 97 ? -5.970 -13.438 5.167 1.00 95.62 97 GLY A N 1
ATOM 690 C CA . GLY A 1 97 ? -5.390 -14.011 6.383 1.00 95.62 97 GLY A CA 1
ATOM 691 C C . GLY A 1 97 ? -3.885 -13.786 6.544 1.00 95.62 97 GLY A C 1
ATOM 692 O O . GLY A 1 97 ? -3.271 -14.413 7.408 1.00 95.62 97 GLY A O 1
ATOM 693 N N . LYS A 1 98 ? -3.268 -12.892 5.757 1.00 96.62 98 LYS A N 1
ATOM 694 C CA . LYS A 1 98 ? -1.857 -12.530 5.959 1.00 96.62 98 LYS A CA 1
ATOM 695 C C . LYS A 1 98 ? -1.687 -11.773 7.279 1.00 96.62 98 LYS A C 1
ATOM 697 O O . LYS A 1 98 ? -2.543 -10.981 7.676 1.00 96.62 98 LYS A O 1
ATOM 702 N N . SER A 1 99 ? -0.561 -11.993 7.956 1.00 95.62 99 SER A N 1
ATOM 703 C CA . SER A 1 99 ? -0.232 -11.260 9.180 1.00 95.62 99 SER A CA 1
ATOM 704 C C . SER A 1 99 ? 0.115 -9.800 8.879 1.00 95.62 99 SER A C 1
ATOM 706 O O . SER A 1 99 ? 0.661 -9.482 7.821 1.00 95.62 99 SER A O 1
ATOM 708 N N . SER A 1 100 ? -0.143 -8.907 9.837 1.00 93.19 100 SER A N 1
ATOM 709 C CA . SER A 1 100 ? 0.200 -7.481 9.728 1.00 93.19 100 SER A CA 1
ATOM 710 C C . SER A 1 100 ? 1.673 -7.244 9.388 1.00 93.19 100 SER A C 1
ATOM 712 O O . SER A 1 100 ? 1.979 -6.319 8.640 1.00 93.19 100 SER A O 1
ATOM 714 N N . ASP A 1 101 ? 2.574 -8.091 9.893 1.00 93.06 101 ASP A N 1
ATOM 715 C CA . ASP A 1 101 ? 4.013 -7.984 9.640 1.00 93.06 101 ASP A CA 1
ATOM 716 C C . ASP A 1 101 ? 4.362 -8.339 8.191 1.00 93.06 101 ASP A C 1
ATOM 718 O O . ASP A 1 10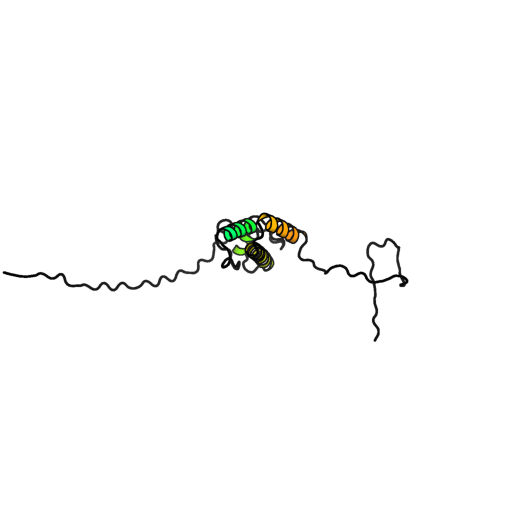1 ? 5.097 -7.602 7.531 1.00 93.06 101 ASP A O 1
ATOM 722 N N . ALA A 1 102 ? 3.783 -9.423 7.659 1.00 95.69 102 ALA A N 1
ATOM 723 C CA . ALA A 1 102 ? 3.975 -9.818 6.265 1.00 95.69 102 ALA A CA 1
ATOM 724 C C . ALA A 1 102 ? 3.423 -8.756 5.301 1.00 95.69 102 ALA A C 1
ATOM 726 O O . ALA A 1 102 ? 4.074 -8.404 4.315 1.00 95.69 102 ALA A O 1
ATOM 727 N N . ILE A 1 103 ? 2.252 -8.200 5.623 1.00 97.00 103 ILE A N 1
ATOM 728 C CA . ILE A 1 103 ? 1.642 -7.097 4.871 1.00 97.00 103 ILE A CA 1
ATOM 729 C C . ILE A 1 103 ? 2.518 -5.846 4.952 1.00 97.00 103 ILE A C 1
ATOM 731 O O . ILE A 1 103 ? 2.767 -5.193 3.942 1.00 97.00 103 ILE A O 1
ATOM 735 N N . GLY A 1 104 ? 3.025 -5.522 6.144 1.00 94.88 104 GLY A N 1
ATOM 736 C CA . GLY A 1 104 ? 3.913 -4.388 6.367 1.00 94.88 104 GLY A CA 1
ATOM 737 C C . GLY A 1 104 ? 5.184 -4.473 5.524 1.00 94.88 104 GLY A C 1
ATOM 738 O O . GLY A 1 104 ? 5.531 -3.490 4.872 1.00 94.88 104 GLY A O 1
ATOM 739 N N . ALA A 1 105 ? 5.827 -5.641 5.484 1.00 94.44 105 ALA A N 1
ATOM 740 C CA . ALA A 1 105 ? 7.019 -5.881 4.673 1.00 94.44 105 ALA A CA 1
ATOM 741 C C . ALA A 1 105 ? 6.726 -5.817 3.163 1.00 94.44 105 ALA A C 1
ATOM 743 O O . ALA A 1 105 ? 7.474 -5.195 2.406 1.00 94.44 105 ALA A O 1
ATOM 744 N N . GLY A 1 106 ? 5.615 -6.416 2.718 1.00 93.19 106 GLY A N 1
ATOM 745 C CA . GLY A 1 106 ? 5.177 -6.336 1.322 1.00 93.19 106 GLY A CA 1
ATOM 746 C C . GLY A 1 106 ? 4.880 -4.898 0.892 1.00 93.19 106 GLY A C 1
ATOM 747 O O . GLY A 1 106 ? 5.272 -4.473 -0.195 1.00 93.19 106 GLY A O 1
ATOM 748 N N . LEU A 1 107 ? 4.248 -4.121 1.771 1.00 94.12 107 LEU A N 1
ATOM 749 C CA . LEU A 1 107 ? 3.958 -2.713 1.539 1.00 94.12 107 LEU A CA 1
ATOM 750 C C . LEU A 1 107 ? 5.236 -1.864 1.500 1.00 94.12 107 LEU A C 1
ATOM 752 O O . LEU A 1 107 ? 5.360 -1.031 0.609 1.00 94.12 107 LEU A O 1
ATOM 756 N N . ASP A 1 108 ? 6.209 -2.103 2.384 1.00 93.88 108 ASP A N 1
ATOM 757 C CA . ASP A 1 108 ? 7.508 -1.409 2.348 1.00 93.88 108 ASP A CA 1
ATOM 758 C C . ASP A 1 108 ? 8.239 -1.641 1.021 1.00 93.88 108 ASP A C 1
ATOM 760 O O . ASP A 1 108 ? 8.775 -0.700 0.430 1.00 93.88 108 ASP A O 1
ATOM 764 N N . LYS A 1 109 ? 8.204 -2.880 0.514 1.00 91.88 109 LYS A N 1
ATOM 765 C CA . LYS A 1 109 ? 8.753 -3.216 -0.802 1.00 91.88 109 LYS A CA 1
ATOM 766 C C . LYS A 1 109 ? 8.065 -2.416 -1.912 1.00 91.88 109 LYS A C 1
ATOM 768 O O . LYS A 1 109 ? 8.741 -1.746 -2.689 1.00 91.88 109 LYS A O 1
ATOM 773 N N . LEU A 1 110 ? 6.730 -2.424 -1.949 1.00 89.00 110 LEU A N 1
ATOM 774 C CA . LEU A 1 110 ? 5.945 -1.690 -2.953 1.00 89.00 110 LEU A CA 1
ATOM 775 C C . LEU A 1 110 ? 6.186 -0.180 -2.903 1.00 89.00 110 LEU A C 1
ATOM 777 O O . LEU A 1 110 ? 6.251 0.475 -3.941 1.00 89.00 110 LEU A O 1
ATOM 781 N N . LEU A 1 111 ? 6.313 0.380 -1.702 1.00 90.50 111 LEU A N 1
ATOM 782 C CA . LEU A 1 111 ? 6.559 1.806 -1.514 1.00 90.50 111 LEU A CA 1
ATOM 783 C C . LEU A 1 111 ? 7.957 2.212 -1.998 1.00 90.50 111 LEU A C 1
ATOM 785 O O . LEU A 1 111 ? 8.101 3.317 -2.523 1.00 90.50 111 LEU A O 1
ATOM 789 N N . LYS A 1 112 ? 8.955 1.329 -1.854 1.00 89.19 112 LYS A N 1
ATOM 790 C CA . LYS A 1 112 ? 10.345 1.554 -2.279 1.00 89.19 112 LYS A CA 1
ATOM 791 C C . LYS A 1 112 ? 10.560 1.354 -3.778 1.00 89.19 112 LYS A C 1
ATOM 793 O O . LYS A 1 112 ? 11.257 2.148 -4.399 1.00 89.19 112 LYS A O 1
ATOM 798 N N . GLU A 1 113 ? 10.016 0.278 -4.334 1.00 83.94 113 GLU A N 1
ATOM 799 C CA . GLU A 1 113 ? 10.273 -0.137 -5.720 1.00 83.94 113 GLU A CA 1
ATOM 800 C C . GLU A 1 113 ? 9.267 0.478 -6.705 1.00 83.94 113 GLU A C 1
ATOM 802 O O . GLU A 1 113 ? 9.569 0.616 -7.888 1.00 83.94 113 GLU A O 1
ATOM 807 N N . GLY A 1 114 ? 8.093 0.896 -6.217 1.00 73.50 114 GLY A N 1
ATOM 808 C CA . GLY A 1 114 ? 6.966 1.265 -7.067 1.00 73.50 114 GLY A CA 1
ATOM 809 C C . GLY A 1 114 ? 6.329 0.039 -7.737 1.00 73.50 114 GLY A C 1
ATOM 810 O O . GLY A 1 114 ? 6.846 -1.076 -7.643 1.00 73.50 114 GLY A O 1
ATOM 811 N N . PRO A 1 115 ? 5.166 0.197 -8.391 1.00 66.62 115 PRO A N 1
ATOM 812 C CA . PRO A 1 115 ? 4.647 -0.860 -9.250 1.00 66.62 115 PRO A CA 1
ATOM 813 C C . PRO A 1 115 ? 5.649 -1.114 -10.387 1.00 66.62 115 PRO A C 1
ATOM 815 O O . PRO A 1 115 ? 6.184 -0.141 -10.914 1.00 66.62 115 PRO A O 1
ATOM 818 N N . PRO A 1 116 ? 5.906 -2.372 -10.787 1.00 68.94 116 PRO A N 1
ATOM 819 C CA . PRO A 1 116 ? 6.776 -2.655 -11.923 1.00 68.94 116 PRO A CA 1
ATOM 820 C C . PRO A 1 116 ? 6.267 -1.912 -13.165 1.00 68.94 116 PRO A C 1
ATOM 822 O O . PRO A 1 116 ? 5.120 -2.081 -13.575 1.00 68.94 116 PRO A O 1
ATOM 825 N N . LEU A 1 117 ? 7.114 -1.042 -13.723 1.00 75.94 117 LEU A N 1
ATOM 826 C CA . LEU A 1 117 ? 6.789 -0.231 -14.902 1.00 75.94 117 LEU A CA 1
ATOM 827 C C . LEU A 1 117 ? 6.887 -1.057 -16.186 1.00 75.94 117 LEU A C 1
ATOM 829 O O . LEU A 1 117 ? 6.215 -0.770 -17.172 1.00 75.94 117 LEU A O 1
ATOM 833 N N . LEU A 1 118 ? 7.761 -2.060 -16.162 1.00 82.69 118 LEU A N 1
ATOM 834 C CA . LEU A 1 118 ? 8.052 -2.969 -17.256 1.00 82.69 118 LEU A CA 1
ATOM 835 C C . LEU A 1 118 ? 7.807 -4.395 -16.760 1.00 82.69 118 LEU A C 1
ATOM 837 O O . LEU A 1 118 ? 7.988 -4.679 -15.574 1.00 82.69 118 LEU A O 1
ATOM 841 N N . GLY A 1 119 ? 7.389 -5.278 -17.664 1.00 78.12 119 GLY A N 1
ATOM 842 C CA . GLY A 1 119 ? 7.350 -6.711 -17.386 1.00 78.12 119 GLY A CA 1
ATOM 843 C C . GLY A 1 119 ? 8.753 -7.306 -17.255 1.00 78.12 119 GLY A C 1
ATOM 844 O O . GLY A 1 119 ? 9.762 -6.598 -17.338 1.00 78.12 119 GLY A O 1
ATOM 845 N N . ASP A 1 120 ? 8.814 -8.623 -17.083 1.00 84.88 120 ASP A N 1
ATOM 846 C CA . ASP A 1 120 ? 10.091 -9.329 -17.045 1.00 84.88 120 ASP A CA 1
ATOM 847 C C . ASP A 1 120 ? 10.869 -9.118 -18.359 1.00 84.88 120 ASP A C 1
ATOM 849 O O . ASP A 1 120 ? 10.274 -9.175 -19.443 1.00 84.88 120 ASP A O 1
ATOM 853 N N . PRO A 1 121 ? 12.193 -8.870 -18.302 1.00 83.00 121 PRO A N 1
ATOM 854 C CA . PRO A 1 121 ? 12.997 -8.685 -19.502 1.00 83.00 121 PRO A CA 1
ATOM 855 C C . PRO A 1 121 ? 12.913 -9.896 -20.433 1.00 83.00 121 PRO A C 1
ATOM 857 O O . PRO A 1 121 ? 13.234 -11.021 -20.046 1.00 83.00 121 PRO A O 1
ATOM 860 N N . VAL A 1 122 ? 12.550 -9.655 -21.691 1.00 87.12 122 VAL A N 1
ATOM 861 C CA . VAL A 1 122 ? 12.574 -10.680 -22.738 1.00 87.12 122 VAL A CA 1
ATOM 862 C C . VAL A 1 122 ? 13.959 -10.703 -23.381 1.00 87.12 122 VAL A C 1
ATOM 864 O O . VAL A 1 122 ? 14.485 -9.675 -23.808 1.00 87.12 122 VAL A O 1
ATOM 867 N N . ARG A 1 123 ? 14.565 -11.891 -23.458 1.00 88.62 123 ARG A N 1
ATOM 868 C CA . ARG A 1 123 ? 15.817 -12.110 -24.195 1.00 88.62 123 ARG A CA 1
ATOM 869 C C . ARG A 1 123 ? 15.527 -12.094 -25.695 1.00 88.62 123 ARG A C 1
ATOM 871 O O . ARG A 1 123 ? 14.837 -12.980 -26.189 1.00 88.62 123 ARG A O 1
ATOM 878 N N . ILE A 1 124 ? 16.102 -11.131 -26.409 1.00 87.75 124 ILE A N 1
ATOM 879 C CA . ILE A 1 124 ? 16.123 -11.137 -27.873 1.00 87.75 124 ILE A CA 1
ATOM 880 C C . ILE A 1 124 ? 17.376 -11.904 -28.330 1.00 87.75 124 ILE A C 1
ATOM 882 O O . ILE A 1 124 ? 18.474 -11.548 -27.890 1.00 87.75 124 ILE A O 1
ATOM 886 N N . PRO A 1 125 ? 17.254 -12.963 -29.151 1.00 89.25 125 PRO A N 1
ATOM 887 C CA . PRO A 1 125 ? 18.413 -13.657 -29.704 1.00 89.25 125 PRO A CA 1
ATOM 888 C C . PRO A 1 125 ? 19.130 -12.737 -30.700 1.00 89.25 125 PRO A C 1
ATOM 890 O O . PRO A 1 125 ? 18.541 -12.309 -31.688 1.00 89.25 125 PRO A O 1
ATOM 893 N N . ILE A 1 126 ? 20.393 -12.412 -30.422 1.00 89.00 126 ILE A N 1
ATOM 894 C CA . ILE A 1 126 ? 21.216 -11.484 -31.224 1.00 89.00 126 ILE A CA 1
ATOM 895 C C . ILE A 1 126 ? 22.527 -12.125 -31.702 1.00 89.00 126 ILE A C 1
ATOM 897 O O . ILE A 1 126 ? 23.403 -11.439 -32.226 1.00 89.00 126 ILE A O 1
ATOM 901 N N . ASP A 1 127 ? 22.689 -13.434 -31.508 1.00 90.19 127 ASP A N 1
ATOM 902 C CA . ASP A 1 127 ? 23.887 -14.157 -31.926 1.00 90.19 127 ASP A CA 1
ATOM 903 C C . ASP A 1 127 ? 24.063 -14.066 -33.448 1.00 90.19 127 ASP A C 1
ATOM 905 O O . ASP A 1 127 ? 23.178 -14.428 -34.221 1.00 90.19 127 ASP A O 1
ATOM 909 N N . GLY A 1 128 ? 25.211 -13.541 -33.880 1.00 89.19 128 GLY A N 1
ATOM 910 C CA . GLY A 1 128 ? 25.514 -13.311 -35.295 1.00 89.19 128 GLY A CA 1
ATOM 911 C C . GLY A 1 128 ? 24.862 -12.068 -35.912 1.00 89.19 128 GLY A C 1
ATOM 912 O O . GLY A 1 128 ? 25.133 -11.774 -37.077 1.00 89.19 128 GLY A O 1
ATOM 913 N N . ALA A 1 129 ? 24.049 -11.313 -35.164 1.00 90.94 129 ALA A N 1
ATOM 914 C CA . ALA A 1 129 ? 23.472 -10.066 -35.656 1.00 90.94 129 ALA A CA 1
ATOM 915 C C . ALA A 1 129 ? 24.557 -8.980 -35.831 1.00 90.94 129 ALA A C 1
ATOM 917 O O . ALA A 1 129 ? 25.495 -8.900 -35.026 1.00 90.94 129 ALA A O 1
ATOM 918 N N . PRO A 1 130 ? 24.439 -8.102 -36.846 1.00 92.69 130 PRO A N 1
ATOM 919 C CA . PRO A 1 130 ? 25.300 -6.932 -36.964 1.00 92.69 130 PRO A CA 1
ATOM 920 C C . PRO A 1 130 ? 25.216 -6.072 -35.700 1.00 92.69 130 PRO A C 1
ATOM 922 O O . PRO A 1 130 ? 24.132 -5.806 -35.186 1.00 92.69 130 PRO A O 1
ATOM 925 N N . SER A 1 131 ? 26.361 -5.607 -35.206 1.00 93.44 131 SER A N 1
ATOM 926 C CA . SER A 1 131 ? 26.422 -4.759 -34.015 1.00 93.44 131 SER A CA 1
ATOM 927 C C . SER A 1 131 ? 27.387 -3.597 -34.218 1.00 93.44 131 SER A C 1
ATOM 929 O O . SER A 1 131 ? 28.347 -3.682 -34.988 1.00 93.44 131 SER A O 1
ATOM 931 N N . LYS A 1 132 ? 27.119 -2.487 -33.526 1.00 95.19 132 LYS A N 1
ATOM 932 C CA . LYS A 1 132 ? 27.973 -1.299 -33.527 1.00 95.19 132 LYS A CA 1
ATOM 933 C C . LYS A 1 132 ? 28.179 -0.808 -32.101 1.00 95.19 132 LYS A C 1
ATOM 935 O O . LYS A 1 132 ? 27.220 -0.470 -31.416 1.00 95.19 132 LYS A O 1
ATOM 940 N N . GLY A 1 133 ? 29.442 -0.712 -31.691 1.00 94.00 133 GLY A N 1
ATOM 941 C CA . GLY A 1 133 ? 29.839 -0.244 -30.364 1.00 94.00 133 GLY A CA 1
ATOM 942 C C . GLY A 1 133 ? 30.761 -1.231 -29.644 1.00 94.00 133 GLY A C 1
ATOM 943 O O . GLY A 1 133 ? 31.076 -2.293 -30.179 1.00 94.00 133 GLY A O 1
ATOM 944 N N . PRO A 1 134 ? 31.240 -0.871 -28.445 1.00 94.69 134 PRO A N 1
ATOM 945 C CA . PRO A 1 134 ? 32.110 -1.732 -27.658 1.00 94.69 134 PRO A CA 1
ATOM 946 C C . PRO A 1 134 ? 31.322 -2.877 -27.004 1.00 94.69 134 PRO A C 1
ATOM 948 O O . PRO A 1 134 ? 30.177 -2.700 -26.592 1.00 94.69 134 PRO A O 1
ATOM 951 N N . ALA A 1 135 ? 31.969 -4.032 -26.820 1.00 90.19 135 ALA A N 1
ATOM 952 C CA . ALA A 1 135 ? 31.354 -5.215 -26.206 1.00 90.19 135 ALA A CA 1
ATOM 953 C C . ALA A 1 135 ? 30.867 -4.995 -24.756 1.00 90.19 135 ALA A C 1
ATOM 955 O O . ALA A 1 135 ? 30.042 -5.751 -24.256 1.00 90.19 135 ALA A O 1
ATOM 956 N N . ASN A 1 136 ? 31.366 -3.960 -24.073 1.00 92.56 136 ASN A N 1
ATOM 957 C CA . ASN A 1 136 ? 31.012 -3.600 -22.698 1.00 92.56 136 ASN A CA 1
ATOM 958 C C . ASN A 1 136 ? 30.120 -2.343 -22.602 1.00 92.56 136 ASN A C 1
ATOM 960 O O . ASN A 1 136 ? 30.165 -1.629 -21.594 1.00 92.56 136 ASN A O 1
ATOM 964 N N . ALA A 1 137 ? 29.336 -2.043 -23.642 1.00 95.25 137 ALA A N 1
ATOM 965 C CA . ALA A 1 137 ? 28.402 -0.919 -23.639 1.00 95.25 137 ALA A CA 1
ATOM 966 C C . ALA A 1 137 ? 27.411 -0.995 -22.456 1.00 95.25 137 ALA A C 1
ATOM 968 O O . ALA A 1 137 ? 26.881 -2.055 -22.130 1.00 95.25 137 ALA A O 1
ATOM 969 N N . LYS A 1 138 ? 27.136 0.148 -21.808 1.00 93.94 138 LYS A N 1
ATOM 970 C CA . LYS A 1 138 ? 26.198 0.231 -20.667 1.00 93.94 138 LYS A CA 1
ATOM 971 C C . LYS A 1 138 ? 24.735 0.053 -21.067 1.00 93.94 138 LYS A C 1
ATOM 973 O O . LYS A 1 138 ? 23.924 -0.346 -20.240 1.00 93.94 138 LYS A O 1
ATOM 978 N N . ILE A 1 139 ? 24.409 0.386 -22.310 1.00 91.69 139 ILE A N 1
ATOM 979 C CA . ILE A 1 139 ? 23.076 0.272 -22.894 1.00 91.69 139 ILE A CA 1
ATOM 980 C C . ILE A 1 139 ? 23.245 -0.454 -24.225 1.00 91.69 139 ILE A C 1
ATOM 982 O O . ILE A 1 139 ? 24.139 -0.114 -24.998 1.00 91.69 139 ILE A O 1
ATOM 986 N N . THR A 1 140 ? 22.388 -1.440 -24.479 1.00 90.62 140 THR A N 1
ATOM 987 C CA . THR A 1 140 ? 22.279 -2.127 -25.771 1.00 90.62 140 THR A CA 1
ATOM 988 C C . THR A 1 140 ? 20.885 -1.861 -26.324 1.00 90.62 140 THR A C 1
ATOM 990 O O . THR A 1 140 ? 19.898 -2.203 -25.676 1.00 90.62 140 THR A O 1
ATOM 993 N N . LEU A 1 141 ? 20.806 -1.223 -27.491 1.00 91.38 141 LEU A N 1
ATOM 994 C CA . LEU A 1 141 ? 19.563 -1.025 -28.232 1.00 91.38 141 LEU A CA 1
ATOM 995 C C . LEU A 1 141 ? 19.493 -2.090 -29.326 1.00 91.38 141 LEU A C 1
ATOM 997 O O . LEU A 1 141 ? 20.410 -2.187 -30.138 1.00 91.38 141 LEU A O 1
ATOM 1001 N N . VAL A 1 142 ? 18.424 -2.883 -29.330 1.00 91.62 142 VAL A N 1
ATOM 1002 C CA . VAL A 1 142 ? 18.159 -3.857 -30.391 1.00 91.62 142 VAL A CA 1
ATOM 1003 C C . VAL A 1 142 ? 17.121 -3.254 -31.324 1.00 91.62 142 VAL A C 1
ATOM 1005 O O . VAL A 1 142 ? 15.998 -2.980 -30.906 1.00 91.62 142 VAL A O 1
ATOM 1008 N N . GLU A 1 143 ? 17.515 -3.027 -32.570 1.00 90.44 143 GLU A N 1
ATOM 1009 C CA . GLU A 1 143 ? 16.611 -2.619 -33.639 1.00 90.44 143 GLU A CA 1
ATOM 1010 C C . GLU A 1 143 ? 16.154 -3.867 -34.397 1.00 90.44 143 GLU A C 1
ATOM 1012 O O . GLU A 1 143 ? 16.971 -4.692 -34.804 1.00 90.44 143 GLU A O 1
ATOM 1017 N N . PHE A 1 144 ? 14.843 -4.018 -34.557 1.00 85.44 144 PHE A N 1
ATOM 1018 C CA . PHE A 1 144 ? 14.232 -5.093 -35.327 1.00 85.44 144 PHE A CA 1
ATOM 1019 C C . PHE A 1 144 ? 13.283 -4.471 -36.350 1.00 85.44 144 PHE A C 1
ATOM 1021 O O . PHE A 1 144 ? 12.433 -3.657 -35.986 1.00 85.44 144 PHE A O 1
ATOM 1028 N N . SER A 1 145 ? 13.436 -4.843 -37.620 1.00 84.12 145 SER A N 1
ATOM 1029 C CA . SER A 1 145 ? 12.542 -4.437 -38.704 1.00 84.12 145 SER A CA 1
ATOM 1030 C C . SER A 1 145 ? 11.815 -5.670 -39.231 1.00 84.12 145 SER A C 1
ATOM 1032 O O . SER A 1 145 ? 12.439 -6.539 -39.835 1.00 84.12 145 SER A O 1
ATOM 1034 N N . ASP A 1 146 ? 10.507 -5.741 -38.989 1.00 83.94 146 ASP A N 1
ATOM 1035 C CA . ASP A 1 146 ? 9.624 -6.739 -39.593 1.00 83.94 146 ASP A CA 1
ATOM 1036 C C . ASP A 1 146 ? 9.078 -6.165 -40.903 1.00 83.94 146 ASP A C 1
ATOM 1038 O O . ASP A 1 146 ? 8.352 -5.167 -40.885 1.00 83.94 146 ASP A O 1
ATOM 1042 N N . PHE A 1 147 ? 9.472 -6.738 -42.037 1.00 81.38 147 PHE A N 1
ATOM 1043 C CA . PHE A 1 147 ? 8.930 -6.369 -43.343 1.00 81.38 147 PHE A CA 1
ATOM 1044 C C . PHE A 1 147 ? 7.977 -7.480 -43.796 1.00 81.38 147 PHE A C 1
ATOM 1046 O O . PHE A 1 147 ? 8.402 -8.628 -43.929 1.00 81.38 147 PHE A O 1
ATOM 1053 N N . GLN A 1 148 ? 6.708 -7.128 -44.027 1.00 56.62 148 GLN A N 1
ATOM 1054 C CA . GLN A 1 148 ? 5.703 -7.982 -44.674 1.00 56.62 148 GLN A CA 1
ATOM 1055 C C . GLN A 1 148 ? 5.590 -7.657 -46.161 1.00 56.62 148 GLN A C 1
ATOM 1057 O O . GLN A 1 148 ? 5.678 -6.454 -46.504 1.00 56.62 148 GLN A O 1
#

Foldseek 3Di:
DDDDDDDDDDDPPPPPPPPPDPPPLPDLVCLLPDLDFQLQDCPLPDPVLSVLLSVLQQVDFALPPPRDGLSSCSNPPVPDPRSNVLSNQSSVVVSVVDDSVVSSVVSVCCSVPPDPPDDDDDDDDCVPPDDDDDPPDPDDDDDDDDDD

Radius of gyration: 30.47 Å; chains: 1; bounding box: 104×30×93 Å

Sequence (148 aa):
MISLGRVAASCLCFLVLGGSTPAQTPDPSSWSTASELPAVDQSALSAAQKQALLNVLRTKSCNCGCGMKIAECRMKDPKCGSSRGLAAKVAQELREGKSSDAIGAGLDKLLKEGPPLLGDPVRIPIDGAPSKGPANAKITLVEFSDFQ

Secondary structure (DSSP, 8-state):
------------------------PPPTTGGGT-S--TT---TT--HHHHHHHHHHHHHPBPSSSS--BHHHHHHH-TT-HHHHHHHHHHHHHHHTT--HHHHHHHHHHHHHH-S-SS-SPPPPP-TT----S-TT-S--PPP-----

pLDDT: mean 83.4, std 17.99, range [35.31, 97.44]